Protein AF-A0A7W1CVB8-F1 (afdb_monomer_lite)

Foldseek 3Di:
DPLDDDPLLVVLVVVLVVLLVVLCPQAPDPVQLCVQQVVLVVVVVVQVVCSSPDNDDPVVSNLSSVLNSLSSLCRRLPQFGNVVQVVCCVVPVDPTRPSVVVNVVSVVVD

Secondary structure (DSSP, 8-state):
---PPPHHHHHHHHHHHHHHHHHHSS-S-HHHHHHHHHHHHHHHHHHHHHTTT-PPPHHHHHHHHHHHHHHHHHHHH-GGG-HHHHHHHHHHT-SS--HHHHHHHHHHH-

Structure (mmCIF, N/CA/C/O backbone):
data_AF-A0A7W1CVB8-F1
#
_entry.id   AF-A0A7W1CVB8-F1
#
loop_
_atom_site.group_PDB
_atom_site.id
_atom_site.type_symbol
_atom_site.label_atom_id
_atom_site.label_alt_id
_atom_site.label_comp_id
_atom_site.label_asym_id
_atom_site.label_entity_id
_atom_site.label_seq_id
_atom_site.pdbx_PDB_ins_code
_atom_site.Cartn_x
_atom_site.Cartn_y
_atom_site.Cartn_z
_atom_site.occupancy
_atom_site.B_iso_or_equiv
_atom_site.auth_seq_id
_atom_site.auth_comp_id
_atom_site.auth_asym_id
_atom_site.auth_atom_id
_atom_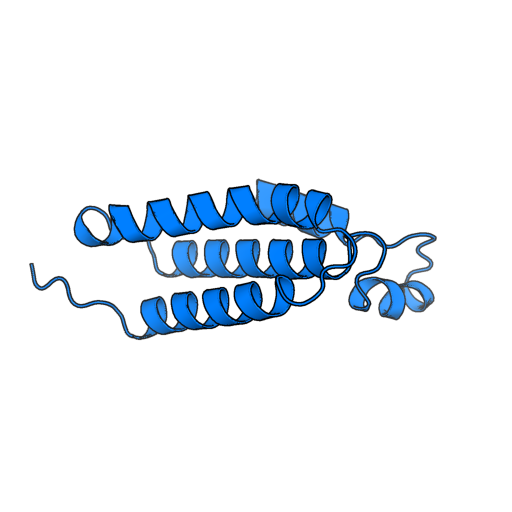site.pdbx_PDB_model_num
ATOM 1 N N . MET A 1 1 ? -16.482 -6.864 25.485 1.00 47.22 1 MET A N 1
ATOM 2 C CA . MET A 1 1 ? -15.872 -5.626 24.949 1.00 47.22 1 MET A CA 1
ATOM 3 C C . MET A 1 1 ? -16.557 -5.305 23.631 1.00 47.22 1 MET A C 1
ATOM 5 O O . MET A 1 1 ? -16.619 -6.177 22.777 1.00 47.22 1 MET A O 1
ATOM 9 N N . SER A 1 2 ? -17.177 -4.130 23.493 1.00 51.00 2 SER A N 1
ATOM 10 C CA . SER A 1 2 ? -17.902 -3.764 22.268 1.00 51.00 2 SER A CA 1
ATOM 11 C C . SER A 1 2 ? -16.896 -3.654 21.124 1.00 51.00 2 SER A C 1
ATOM 13 O O . SER A 1 2 ? -16.131 -2.694 21.061 1.00 51.00 2 SER A O 1
ATOM 15 N N . ASN A 1 3 ? -16.860 -4.662 20.250 1.00 64.25 3 ASN A N 1
ATOM 16 C CA . ASN A 1 3 ? -15.932 -4.742 19.126 1.00 64.25 3 ASN A CA 1
ATOM 17 C C . ASN A 1 3 ? -16.393 -3.792 18.001 1.00 64.25 3 ASN A C 1
ATOM 19 O O . ASN A 1 3 ? -16.542 -4.191 16.852 1.00 64.25 3 ASN A O 1
ATOM 23 N N . ARG A 1 4 ? -16.637 -2.511 18.313 1.00 78.25 4 ARG A N 1
ATOM 24 C CA . ARG A 1 4 ? -17.017 -1.528 17.293 1.00 78.25 4 ARG A CA 1
ATOM 25 C C . ARG A 1 4 ? -15.830 -1.311 16.370 1.00 78.25 4 ARG A C 1
ATOM 27 O O . ARG A 1 4 ? -14.703 -1.118 16.840 1.00 78.25 4 ARG A O 1
ATOM 34 N N . ILE A 1 5 ? -16.071 -1.421 15.072 1.00 81.94 5 ILE A N 1
ATOM 35 C CA . ILE A 1 5 ? -15.077 -1.119 14.050 1.00 81.94 5 ILE A CA 1
ATOM 36 C C . ILE A 1 5 ? -14.974 0.405 13.962 1.00 81.94 5 ILE A C 1
ATOM 38 O O . ILE A 1 5 ? -15.993 1.094 13.949 1.00 81.94 5 ILE A O 1
ATOM 42 N N . SER A 1 6 ? -13.751 0.936 13.959 1.00 88.44 6 SER A N 1
ATOM 43 C CA . SER A 1 6 ? -13.546 2.376 13.813 1.00 88.44 6 SER A CA 1
ATOM 44 C C . SER A 1 6 ? -13.904 2.796 12.380 1.00 88.44 6 SER A C 1
ATOM 46 O O . SER A 1 6 ? -13.407 2.160 11.445 1.00 88.44 6 SER A O 1
ATOM 48 N N . PRO A 1 7 ? -14.700 3.863 12.174 1.00 91.56 7 PRO A N 1
ATOM 49 C CA . PRO A 1 7 ? -14.993 4.390 10.839 1.00 91.56 7 PRO A CA 1
ATOM 50 C C . PRO A 1 7 ? -13.725 4.717 10.044 1.00 91.56 7 PRO A C 1
ATOM 52 O O . PRO A 1 7 ? -13.678 4.502 8.838 1.00 91.56 7 PRO A O 1
ATOM 55 N N . LEU A 1 8 ? -12.668 5.164 10.732 1.00 92.62 8 LEU A N 1
ATOM 56 C CA . LEU A 1 8 ? -11.373 5.444 10.119 1.00 92.62 8 LEU A CA 1
ATOM 57 C C . LEU A 1 8 ? -10.712 4.179 9.561 1.00 92.62 8 LEU A C 1
ATOM 59 O O . LEU A 1 8 ? -10.202 4.199 8.448 1.00 92.62 8 LEU A O 1
ATOM 63 N N . HIS A 1 9 ? -10.743 3.069 10.303 1.00 93.81 9 HIS A N 1
ATOM 64 C CA . HIS A 1 9 ? -10.144 1.809 9.846 1.00 93.81 9 HIS A CA 1
ATOM 65 C C . HIS A 1 9 ? -10.901 1.238 8.643 1.00 93.81 9 HIS A C 1
ATOM 67 O O . HIS A 1 9 ? -10.279 0.727 7.715 1.00 93.81 9 HIS A O 1
ATOM 73 N N . LEU A 1 10 ? -12.230 1.382 8.622 1.00 93.19 10 LEU A N 1
ATOM 74 C CA . LEU A 1 10 ? -13.035 1.054 7.443 1.00 93.19 10 LEU A CA 1
ATOM 75 C C . LEU A 1 10 ? -12.688 1.958 6.260 1.00 93.19 10 LEU A C 1
ATOM 77 O O . LEU A 1 10 ? -12.526 1.458 5.154 1.00 93.19 10 LEU A O 1
ATOM 81 N N . GLY A 1 11 ? -12.528 3.262 6.494 1.00 95.50 11 GLY A N 1
ATOM 82 C CA . GLY A 1 11 ? -12.104 4.211 5.466 1.00 95.50 11 GLY A CA 1
ATOM 83 C C . GLY A 1 11 ? -10.751 3.842 4.856 1.00 95.50 11 GLY A C 1
ATOM 84 O O . GLY A 1 11 ? -10.631 3.792 3.635 1.00 95.50 11 GLY A O 1
ATOM 85 N N . LEU A 1 12 ? -9.760 3.505 5.689 1.00 95.06 12 LEU A N 1
ATOM 86 C CA . LEU A 1 12 ? -8.444 3.040 5.236 1.00 95.06 12 LEU A CA 1
ATOM 87 C C . LEU A 1 12 ? -8.550 1.751 4.414 1.00 95.06 12 LEU A C 1
ATOM 89 O O . LEU A 1 12 ? -7.944 1.654 3.347 1.00 95.06 12 LEU A O 1
ATOM 93 N N . LEU A 1 13 ? -9.339 0.778 4.879 1.00 94.75 13 LEU A N 1
ATOM 94 C CA . LEU A 1 13 ? -9.543 -0.485 4.170 1.00 94.75 13 LEU A CA 1
ATOM 95 C C . LEU A 1 13 ? -10.210 -0.269 2.806 1.00 94.75 13 LEU A C 1
ATOM 97 O O . LEU A 1 13 ? -9.737 -0.801 1.806 1.00 94.75 13 LEU A O 1
ATOM 101 N N . LEU A 1 14 ? -11.274 0.537 2.754 1.00 96.00 14 LEU A N 1
ATOM 102 C CA . LEU A 1 14 ? -11.986 0.860 1.517 1.00 96.00 14 LEU A CA 1
ATOM 103 C C . LEU A 1 14 ? -11.087 1.604 0.532 1.00 96.00 14 LEU A C 1
ATOM 105 O O . LEU A 1 14 ? -11.037 1.240 -0.639 1.00 96.00 14 LEU A O 1
ATOM 109 N N . LEU A 1 15 ? -10.339 2.604 1.003 1.00 96.38 15 LEU A N 1
ATOM 110 C CA . LEU A 1 15 ? -9.400 3.341 0.162 1.00 96.38 15 LEU A CA 1
ATOM 111 C C . LEU A 1 15 ? -8.318 2.413 -0.400 1.00 96.38 15 LEU A C 1
ATOM 113 O O . LEU A 1 15 ? -8.037 2.449 -1.595 1.00 96.38 15 LEU A O 1
ATOM 117 N N . THR A 1 16 ? -7.759 1.538 0.439 1.00 95.38 16 THR A N 1
ATOM 118 C CA . THR A 1 16 ? -6.754 0.553 0.009 1.00 95.38 16 THR A CA 1
ATOM 119 C C . THR A 1 16 ? -7.338 -0.405 -1.030 1.00 95.38 16 THR A C 1
ATOM 121 O O . THR A 1 16 ? -6.701 -0.664 -2.047 1.00 95.38 16 THR A O 1
ATOM 124 N N . ALA A 1 17 ? -8.573 -0.878 -0.830 1.00 95.00 17 ALA A N 1
ATOM 125 C CA . ALA A 1 17 ? -9.265 -1.748 -1.779 1.00 95.00 17 ALA A CA 1
ATOM 126 C C . ALA A 1 17 ? -9.549 -1.053 -3.123 1.00 95.00 17 ALA A C 1
ATOM 128 O O . ALA A 1 17 ? -9.410 -1.680 -4.172 1.00 95.00 17 ALA A O 1
ATOM 129 N N . LEU A 1 18 ? -9.898 0.238 -3.111 1.00 96.31 18 LEU A N 1
ATOM 130 C CA . LEU A 1 18 ? -10.094 1.029 -4.331 1.00 96.31 18 LEU A CA 1
ATOM 131 C C . LEU A 1 18 ? -8.787 1.193 -5.114 1.00 96.31 18 LEU A C 1
ATOM 133 O O . LEU A 1 18 ? -8.771 0.974 -6.324 1.00 96.31 18 LEU A O 1
ATOM 137 N N . VAL A 1 19 ? -7.687 1.528 -4.431 1.00 93.94 19 VAL A N 1
ATOM 138 C CA . VAL A 1 19 ? -6.361 1.654 -5.062 1.00 93.94 19 VAL A CA 1
ATOM 139 C C . VAL A 1 19 ? -5.887 0.308 -5.611 1.00 93.94 19 VAL A C 1
ATOM 141 O O . VAL A 1 19 ? -5.343 0.256 -6.710 1.00 93.94 19 VAL A O 1
ATOM 144 N N . PHE A 1 20 ? -6.142 -0.784 -4.890 1.00 94.81 20 PHE A N 1
ATOM 145 C CA . PHE A 1 20 ? -5.867 -2.138 -5.363 1.00 94.81 20 PHE A CA 1
ATOM 146 C C . PHE A 1 20 ? -6.679 -2.495 -6.616 1.00 94.81 20 PHE A C 1
ATOM 148 O O . PHE A 1 20 ? -6.127 -2.993 -7.594 1.00 94.81 20 PHE A O 1
ATOM 155 N N . ALA A 1 21 ? -7.984 -2.214 -6.622 1.00 94.19 21 ALA A N 1
ATOM 156 C CA . ALA A 1 21 ? -8.835 -2.483 -7.779 1.00 94.19 21 ALA A CA 1
ATOM 157 C C . ALA A 1 21 ? -8.399 -1.670 -9.007 1.00 94.19 21 ALA A C 1
ATOM 159 O O . ALA A 1 21 ? -8.370 -2.196 -10.120 1.00 94.19 21 ALA A O 1
ATOM 160 N N . TRP A 1 22 ? -8.018 -0.407 -8.799 1.00 94.94 22 TRP A N 1
ATOM 161 C CA . TRP A 1 22 ? -7.439 0.431 -9.844 1.00 94.94 22 TRP A CA 1
ATOM 162 C C . TRP A 1 22 ? -6.101 -0.129 -10.347 1.00 94.94 22 TRP A C 1
ATOM 164 O O . TRP A 1 22 ? -5.918 -0.250 -11.555 1.00 94.94 22 TRP A O 1
ATOM 174 N N . SER A 1 23 ? -5.190 -0.536 -9.456 1.00 91.50 23 SER A N 1
ATOM 175 C CA . SER A 1 23 ? -3.874 -1.040 -9.869 1.00 91.50 23 SER A CA 1
ATOM 176 C C . SER A 1 23 ? -3.963 -2.356 -10.643 1.00 91.50 23 SER A C 1
ATOM 178 O O . SER A 1 23 ? -3.185 -2.574 -11.574 1.00 91.50 23 SER A O 1
ATOM 180 N N . ALA A 1 24 ? -4.943 -3.198 -10.305 1.00 90.12 24 ALA A N 1
ATOM 181 C CA . ALA A 1 24 ? -5.244 -4.451 -10.993 1.00 90.12 24 ALA A CA 1
ATOM 182 C C . ALA A 1 24 ? -5.828 -4.249 -12.404 1.00 90.12 24 ALA A C 1
ATOM 184 O O . ALA A 1 24 ? -5.824 -5.177 -13.222 1.00 90.12 24 ALA A O 1
ATOM 185 N N . TRP A 1 25 ? -6.341 -3.056 -12.716 1.00 90.81 25 TRP A N 1
ATOM 186 C CA . TRP A 1 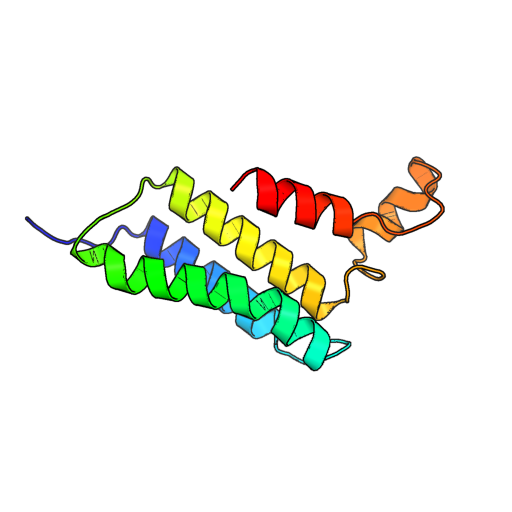25 ? -6.873 -2.751 -14.036 1.00 90.81 25 TRP A CA 1
ATOM 187 C C . TRP A 1 25 ? -5.731 -2.493 -15.023 1.00 90.81 25 TRP A C 1
ATOM 189 O O . TRP A 1 25 ? -5.130 -1.429 -15.022 1.00 90.81 25 TRP A O 1
ATOM 199 N N . GLN A 1 26 ? -5.454 -3.461 -15.901 1.00 86.94 26 GLN A N 1
ATOM 200 C CA . GLN A 1 26 ? -4.422 -3.364 -16.949 1.00 86.94 26 GLN A CA 1
ATOM 201 C C . GLN A 1 26 ? -3.026 -2.930 -16.438 1.00 86.94 26 GLN A C 1
ATOM 203 O O . GLN A 1 26 ? -2.471 -1.957 -16.949 1.00 86.94 26 GLN A O 1
ATOM 208 N N . PRO A 1 27 ? -2.422 -3.644 -15.466 1.00 86.81 27 PRO A N 1
ATOM 209 C CA . PRO A 1 27 ? -1.038 -3.378 -15.092 1.00 86.81 27 PRO A CA 1
ATOM 210 C C . PRO A 1 27 ? -0.109 -3.659 -16.277 1.00 86.81 27 PRO A C 1
ATOM 212 O O . PRO A 1 27 ? -0.384 -4.541 -17.100 1.00 86.81 27 PRO A O 1
ATOM 215 N N . TYR A 1 28 ? 1.002 -2.927 -16.334 1.00 83.19 28 TYR A N 1
ATOM 216 C CA . TYR A 1 28 ? 1.986 -3.045 -17.410 1.00 83.19 28 TYR A CA 1
ATOM 217 C C . TYR A 1 28 ? 2.533 -4.476 -17.555 1.00 83.19 28 TYR A C 1
ATOM 219 O O . TYR A 1 28 ? 2.605 -5.006 -18.663 1.00 83.19 28 TYR A O 1
ATOM 227 N N . ASP A 1 29 ? 2.849 -5.124 -16.429 1.00 87.56 29 ASP A N 1
ATOM 228 C CA . ASP A 1 29 ? 3.230 -6.534 -16.356 1.00 87.56 29 ASP A CA 1
ATOM 229 C C . ASP A 1 29 ? 2.466 -7.210 -15.211 1.00 87.56 29 ASP A C 1
ATOM 231 O O . ASP A 1 29 ? 2.636 -6.878 -14.037 1.00 87.56 29 ASP A O 1
ATOM 235 N N . ARG A 1 30 ? 1.603 -8.174 -15.550 1.00 87.81 30 ARG A N 1
ATOM 236 C CA . ARG A 1 30 ? 0.765 -8.876 -14.565 1.00 87.81 30 ARG A CA 1
ATOM 237 C C . ARG A 1 30 ? 1.560 -9.756 -13.604 1.00 87.81 30 ARG A C 1
ATOM 239 O O . ARG A 1 30 ? 1.123 -9.924 -12.469 1.00 87.81 30 ARG A O 1
ATOM 246 N N . ILE A 1 31 ? 2.661 -10.357 -14.050 1.00 90.19 31 ILE A N 1
ATOM 247 C CA . ILE A 1 31 ? 3.472 -11.245 -13.208 1.00 90.19 31 ILE A CA 1
ATOM 248 C C . ILE A 1 31 ? 4.205 -10.397 -12.173 1.00 90.19 31 ILE A C 1
ATOM 250 O O . ILE A 1 31 ? 4.120 -10.678 -10.980 1.00 90.19 31 ILE A O 1
ATOM 254 N N . THR A 1 32 ? 4.851 -9.324 -12.628 1.00 87.06 32 THR A N 1
ATOM 255 C CA . THR A 1 32 ? 5.544 -8.371 -11.754 1.00 87.06 32 THR A CA 1
ATOM 256 C C . THR A 1 32 ? 4.565 -7.727 -10.771 1.00 87.06 32 THR A C 1
ATOM 258 O O . THR A 1 32 ? 4.820 -7.728 -9.570 1.00 87.06 32 THR A O 1
ATOM 261 N N . TRP A 1 33 ? 3.383 -7.308 -11.242 1.00 91.44 33 TRP A N 1
ATOM 262 C CA . TRP A 1 33 ? 2.324 -6.779 -10.376 1.00 91.44 33 TRP A CA 1
ATOM 263 C C . TRP A 1 33 ? 1.933 -7.758 -9.262 1.00 91.44 33 TRP A C 1
ATOM 265 O O . TRP A 1 33 ? 1.838 -7.363 -8.101 1.00 91.44 33 TRP A O 1
ATOM 275 N N . TRP A 1 34 ? 1.749 -9.045 -9.582 1.00 91.31 34 TRP A N 1
ATOM 276 C CA . TRP A 1 34 ? 1.423 -10.051 -8.569 1.00 91.31 34 TRP A CA 1
ATOM 277 C C . TRP A 1 34 ? 2.544 -10.234 -7.548 1.00 91.31 34 TRP A C 1
ATOM 279 O O . TRP A 1 34 ? 2.254 -10.325 -6.356 1.00 91.31 34 TRP A O 1
ATOM 289 N N . LEU A 1 35 ? 3.803 -10.274 -7.992 1.00 90.44 35 LEU A N 1
ATOM 290 C CA . LEU A 1 35 ? 4.957 -10.430 -7.102 1.00 90.44 35 LEU A CA 1
ATOM 291 C C . LEU A 1 35 ? 5.094 -9.261 -6.121 1.00 90.44 35 LEU A C 1
ATOM 293 O O . LEU A 1 35 ? 5.449 -9.473 -4.963 1.00 90.44 35 LEU A O 1
ATOM 297 N N . GLU A 1 36 ? 4.769 -8.050 -6.563 1.00 87.94 36 GLU A N 1
ATOM 298 C CA . GLU A 1 36 ? 4.870 -6.841 -5.745 1.00 87.94 36 GLU A CA 1
ATOM 299 C C . GLU A 1 36 ? 3.665 -6.658 -4.813 1.00 87.94 36 GLU A C 1
ATOM 301 O O . GLU A 1 36 ? 3.826 -6.293 -3.649 1.00 87.94 36 GLU A O 1
ATOM 306 N N . VAL A 1 37 ? 2.447 -6.937 -5.286 1.00 92.44 37 VAL A N 1
ATOM 307 C CA . VAL A 1 37 ? 1.212 -6.654 -4.534 1.00 92.44 37 VAL A CA 1
ATOM 308 C C . VAL A 1 37 ? 0.818 -7.799 -3.590 1.00 92.44 37 VAL A C 1
ATOM 310 O O . VAL A 1 37 ? 0.223 -7.545 -2.538 1.00 92.44 37 VAL A O 1
ATOM 313 N N . ALA A 1 38 ? 1.170 -9.055 -3.899 1.00 93.50 38 ALA A N 1
ATOM 314 C CA . ALA A 1 38 ? 0.788 -10.212 -3.081 1.00 93.50 38 ALA A CA 1
ATOM 315 C C . ALA A 1 38 ? 1.250 -10.135 -1.609 1.00 93.50 38 ALA A C 1
ATOM 317 O O . ALA A 1 38 ? 0.423 -10.413 -0.734 1.00 93.50 38 ALA A O 1
ATOM 318 N N . PRO A 1 39 ? 2.492 -9.719 -1.279 1.00 91.56 39 PRO A N 1
ATOM 319 C CA . PRO A 1 39 ? 2.907 -9.540 0.115 1.00 91.56 39 PRO A CA 1
ATOM 320 C C . PRO A 1 39 ? 2.026 -8.534 0.869 1.00 91.56 39 PRO A C 1
ATOM 322 O O . PRO A 1 39 ? 1.630 -8.783 2.010 1.00 91.56 39 PRO A O 1
ATOM 325 N N . GLY A 1 40 ? 1.644 -7.434 0.211 1.00 92.88 40 GLY A N 1
ATOM 326 C CA . GLY A 1 40 ? 0.740 -6.431 0.773 1.00 92.88 40 GLY A CA 1
ATOM 327 C C . GLY A 1 40 ? -0.662 -6.980 1.056 1.00 92.88 40 GLY A C 1
ATOM 328 O O . GLY A 1 40 ? -1.229 -6.719 2.119 1.00 92.88 40 GLY A O 1
ATOM 329 N N . LEU A 1 41 ? -1.204 -7.802 0.150 1.00 93.44 41 LEU A N 1
ATOM 330 C CA . LEU A 1 41 ? -2.498 -8.469 0.347 1.00 93.44 41 LEU A CA 1
ATOM 331 C C . LEU A 1 41 ? -2.475 -9.460 1.512 1.00 93.44 41 LEU A C 1
ATOM 333 O O . LEU A 1 41 ? -3.435 -9.518 2.282 1.00 93.44 41 LEU A O 1
ATOM 337 N N . LEU A 1 42 ? -1.382 -10.213 1.668 1.00 95.00 42 LEU A N 1
ATOM 338 C CA . LEU A 1 42 ? -1.198 -11.110 2.810 1.00 95.00 42 LEU A CA 1
ATOM 339 C C . LEU A 1 42 ? -1.174 -10.325 4.128 1.00 95.00 42 LEU A C 1
ATOM 341 O O . LEU A 1 42 ? -1.844 -10.719 5.084 1.00 95.00 42 LEU A O 1
ATOM 345 N N . GLY A 1 43 ? -0.480 -9.183 4.159 1.00 92.25 43 GLY A N 1
ATOM 346 C CA . GLY A 1 43 ? -0.488 -8.271 5.305 1.00 92.25 43 GLY A CA 1
ATOM 347 C C . GLY A 1 43 ? -1.893 -7.758 5.641 1.00 92.25 43 GLY A C 1
ATOM 348 O O . GLY A 1 43 ? -2.319 -7.827 6.795 1.00 92.25 43 GLY A O 1
ATOM 349 N N . ALA A 1 44 ? -2.656 -7.313 4.638 1.00 93.06 44 ALA A N 1
ATOM 350 C CA . ALA A 1 44 ? -4.038 -6.867 4.831 1.00 93.06 44 ALA A CA 1
ATOM 351 C C . ALA A 1 44 ? -4.951 -7.989 5.353 1.00 93.06 44 ALA A C 1
ATOM 353 O O . ALA A 1 44 ? -5.717 -7.771 6.294 1.00 93.06 44 ALA A O 1
ATOM 354 N N . ALA A 1 45 ? -4.855 -9.193 4.782 1.00 94.06 45 ALA A N 1
ATOM 355 C CA . ALA A 1 45 ? -5.634 -10.349 5.220 1.00 94.06 45 ALA A CA 1
ATOM 356 C C . ALA A 1 45 ? -5.336 -10.707 6.683 1.00 94.06 45 ALA A C 1
ATOM 358 O O . ALA A 1 45 ? -6.266 -10.913 7.466 1.00 94.06 45 ALA A O 1
ATOM 359 N N . LEU A 1 46 ? -4.055 -10.707 7.072 1.00 93.19 46 LEU A N 1
ATOM 360 C CA . LEU A 1 46 ? -3.644 -10.949 8.452 1.00 93.19 46 LEU A CA 1
ATOM 361 C C . LEU A 1 46 ? -4.263 -9.916 9.399 1.00 93.19 46 LEU A C 1
ATOM 363 O O . LEU A 1 46 ? -4.875 -10.300 10.392 1.00 93.19 46 LEU A O 1
ATOM 367 N N . LEU A 1 47 ? -4.182 -8.625 9.060 1.00 91.69 47 LEU A N 1
ATOM 368 C CA . LEU A 1 47 ? -4.762 -7.554 9.870 1.00 91.69 47 LEU A CA 1
ATOM 369 C C . LEU A 1 47 ? -6.277 -7.684 10.043 1.00 91.69 47 LEU A C 1
ATOM 371 O O . LEU A 1 47 ? -6.778 -7.414 11.135 1.00 91.69 47 LEU A O 1
ATOM 375 N N . ILE A 1 48 ? -6.997 -8.086 8.990 1.00 91.69 48 ILE A N 1
ATOM 376 C CA . ILE A 1 48 ? -8.449 -8.313 9.032 1.00 91.69 48 ILE A CA 1
ATOM 377 C C . ILE A 1 48 ? -8.773 -9.473 9.978 1.00 91.69 48 ILE A C 1
ATOM 379 O O . ILE A 1 48 ? -9.639 -9.328 10.842 1.00 91.69 48 ILE A O 1
ATOM 383 N N . VAL A 1 49 ? -8.054 -10.594 9.857 1.00 93.00 49 VAL A N 1
ATOM 384 C CA . VAL A 1 49 ? -8.252 -11.784 10.702 1.00 93.00 49 VAL A CA 1
ATOM 385 C C . VAL A 1 49 ? -7.914 -11.486 12.162 1.00 93.00 49 VAL A C 1
ATOM 387 O O . VAL A 1 49 ? -8.649 -11.892 13.063 1.00 93.00 49 VAL A O 1
ATOM 390 N N . THR A 1 50 ? -6.836 -10.745 12.424 1.00 92.12 50 THR A N 1
ATOM 391 C CA . THR A 1 50 ? -6.441 -10.415 13.796 1.00 92.12 50 THR A CA 1
ATOM 392 C C . THR A 1 50 ? -7.297 -9.311 14.407 1.00 92.12 50 THR A C 1
ATOM 394 O O . THR A 1 50 ? -7.347 -9.228 15.627 1.00 92.12 50 THR A O 1
ATOM 397 N N . TYR A 1 51 ? -8.018 -8.501 13.619 1.00 90.25 51 TYR A N 1
ATOM 398 C CA . TYR A 1 51 ? -8.727 -7.300 14.090 1.00 90.25 51 TYR A CA 1
ATOM 399 C C . TYR A 1 51 ? -9.687 -7.546 15.267 1.00 90.25 51 TYR A C 1
ATOM 401 O O . TYR A 1 51 ? -9.860 -6.684 16.135 1.00 90.25 51 TYR A O 1
ATOM 409 N N . SER A 1 52 ? -10.344 -8.710 15.308 1.00 85.88 52 SER A N 1
ATOM 410 C CA . SER A 1 52 ? -11.283 -9.054 16.381 1.00 85.88 52 SER A CA 1
ATOM 411 C C . SER A 1 52 ? -10.601 -9.465 17.684 1.00 85.88 5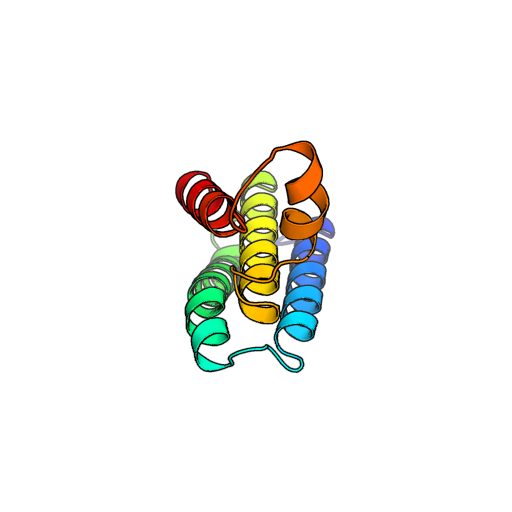2 SER A C 1
ATOM 413 O O . SER A 1 52 ? -11.204 -9.288 18.743 1.00 85.88 52 SER A O 1
ATOM 415 N N . SER A 1 53 ? -9.385 -10.009 17.594 1.00 87.31 53 SER A N 1
ATOM 416 C CA . SER A 1 53 ? -8.633 -10.607 18.705 1.00 87.31 53 SER A CA 1
ATOM 417 C C . SER A 1 53 ? -7.540 -9.675 19.230 1.00 87.31 53 SER A C 1
ATOM 419 O O . SER A 1 53 ? -7.333 -9.575 20.435 1.00 87.31 53 SER A O 1
ATOM 421 N N . PHE A 1 54 ? -6.865 -8.964 18.327 1.00 86.50 54 PHE A N 1
ATOM 422 C CA . PHE A 1 54 ? -5.786 -8.026 18.599 1.00 86.50 54 PHE A CA 1
ATOM 423 C C . PHE A 1 54 ? -5.875 -6.829 17.644 1.00 86.50 54 PHE A C 1
ATOM 425 O O . PHE A 1 54 ? -5.732 -6.955 16.426 1.00 86.50 54 PHE A O 1
ATOM 432 N N . ARG A 1 55 ? -6.121 -5.644 18.208 1.00 89.00 55 ARG A N 1
ATOM 433 C CA . ARG A 1 55 ? -6.212 -4.394 17.449 1.00 89.00 55 ARG A CA 1
ATOM 434 C C . ARG A 1 55 ? -4.888 -3.657 17.522 1.00 89.00 55 ARG A C 1
ATOM 436 O O . ARG A 1 55 ? -4.472 -3.251 18.605 1.00 89.00 55 ARG A O 1
ATOM 443 N N . PHE A 1 56 ? -4.271 -3.447 16.367 1.00 90.81 56 PHE A N 1
ATOM 444 C CA . PHE A 1 56 ? -3.102 -2.584 16.257 1.00 90.81 56 PHE A CA 1
ATOM 445 C C . PHE A 1 56 ? -3.488 -1.110 16.460 1.00 90.81 56 PHE A C 1
ATOM 447 O O . PHE A 1 56 ? -4.666 -0.743 16.505 1.00 90.81 56 PHE A O 1
ATOM 454 N N . THR A 1 57 ? -2.487 -0.246 16.607 1.00 92.81 57 THR A N 1
ATOM 455 C CA . THR A 1 57 ? -2.723 1.198 16.678 1.00 92.81 57 THR A CA 1
ATOM 456 C C . THR A 1 57 ? -3.172 1.732 15.318 1.00 92.81 57 THR A C 1
ATOM 458 O O . THR A 1 57 ? -2.813 1.194 14.269 1.00 92.81 57 THR A O 1
ATOM 461 N N . THR A 1 58 ? -3.919 2.838 15.318 1.00 92.88 58 THR A N 1
ATOM 462 C CA . THR A 1 58 ? -4.301 3.545 14.085 1.00 92.88 58 THR A CA 1
ATOM 463 C C . THR A 1 58 ? -3.086 3.885 13.221 1.00 92.88 58 THR A C 1
ATOM 465 O O . THR A 1 58 ? -3.170 3.817 12.001 1.00 92.88 58 THR A O 1
ATOM 468 N N . LEU A 1 59 ? -1.945 4.210 13.844 1.00 93.06 59 LEU A N 1
ATOM 469 C CA . LEU A 1 59 ? -0.696 4.490 13.137 1.00 93.06 59 LEU A CA 1
ATOM 470 C C . LEU A 1 59 ? -0.249 3.293 12.289 1.00 93.06 59 LEU A C 1
ATOM 472 O O . LEU A 1 59 ? 0.030 3.467 11.109 1.00 93.06 59 LEU A O 1
ATOM 476 N N . VAL A 1 60 ? -0.245 2.086 12.861 1.00 93.06 60 VAL A N 1
ATOM 477 C CA . VAL A 1 60 ? 0.146 0.860 12.148 1.00 93.06 60 VAL A CA 1
ATOM 478 C C . VAL A 1 60 ? -0.801 0.578 10.981 1.00 93.06 60 VAL A C 1
ATOM 480 O O . VAL A 1 60 ? -0.339 0.322 9.872 1.00 93.06 60 VAL A O 1
ATOM 483 N N . TYR A 1 61 ? -2.119 0.698 11.186 1.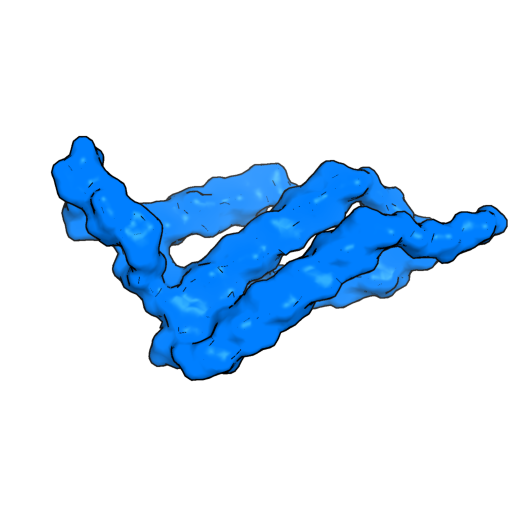00 93.75 61 TYR A N 1
ATOM 484 C CA . TYR A 1 61 ? -3.090 0.535 10.096 1.00 93.75 61 TYR A CA 1
ATOM 485 C C . TYR A 1 61 ? -2.861 1.538 8.959 1.00 93.75 61 TYR A C 1
ATOM 487 O O . TYR A 1 61 ? -2.922 1.159 7.791 1.00 93.75 61 TYR A O 1
ATOM 495 N N . THR A 1 62 ? -2.571 2.799 9.287 1.00 94.19 62 THR A N 1
ATOM 496 C CA . THR A 1 62 ? -2.272 3.836 8.292 1.00 94.19 62 THR A CA 1
ATOM 497 C C . THR A 1 62 ? -0.981 3.537 7.535 1.00 94.19 62 THR A C 1
ATOM 499 O O . THR A 1 62 ? -0.973 3.614 6.310 1.00 94.19 62 THR A O 1
ATOM 502 N N . LEU A 1 63 ? 0.099 3.169 8.231 1.00 94.56 63 LEU A N 1
ATOM 503 C CA . LEU A 1 63 ? 1.390 2.864 7.605 1.00 94.56 63 LEU A CA 1
ATOM 504 C C . LEU A 1 63 ? 1.296 1.667 6.656 1.00 94.56 63 LEU A C 1
ATOM 506 O O . LEU A 1 63 ? 1.778 1.743 5.527 1.00 94.56 63 LEU A O 1
ATOM 510 N N . ILE A 1 64 ? 0.605 0.604 7.071 1.00 93.88 64 ILE A N 1
ATOM 511 C CA . ILE A 1 64 ? 0.397 -0.579 6.231 1.00 93.88 64 ILE A CA 1
ATOM 512 C C . ILE A 1 64 ? -0.482 -0.240 5.022 1.00 93.88 64 ILE A C 1
ATOM 514 O O . ILE A 1 64 ? -0.154 -0.634 3.906 1.00 93.88 64 ILE A O 1
ATOM 518 N N . ALA A 1 65 ? -1.554 0.539 5.203 1.00 94.31 65 ALA A N 1
ATOM 519 C CA . ALA A 1 65 ? -2.383 1.000 4.089 1.00 94.31 65 ALA A CA 1
ATOM 520 C C . ALA A 1 65 ? -1.563 1.810 3.068 1.00 94.31 65 ALA A C 1
ATOM 522 O O . ALA A 1 65 ? -1.628 1.533 1.871 1.00 94.31 65 ALA A O 1
ATOM 523 N N . LEU A 1 66 ? -0.739 2.756 3.533 1.00 94.12 66 LEU A N 1
ATOM 524 C CA . LEU A 1 66 ? 0.156 3.539 2.673 1.00 94.12 66 LEU A CA 1
ATOM 525 C C . LEU A 1 66 ? 1.177 2.654 1.947 1.00 94.12 66 LEU A C 1
ATOM 527 O O . LEU A 1 66 ? 1.405 2.846 0.753 1.00 94.12 66 LEU A O 1
ATOM 531 N N . HIS A 1 67 ? 1.760 1.671 2.636 1.00 93.69 67 HIS A N 1
ATOM 532 C CA . HIS A 1 67 ? 2.701 0.730 2.032 1.00 93.69 67 HIS A CA 1
ATOM 533 C C . HIS A 1 67 ? 2.045 -0.098 0.918 1.00 93.69 67 HIS A C 1
ATOM 535 O O . HIS A 1 67 ? 2.583 -0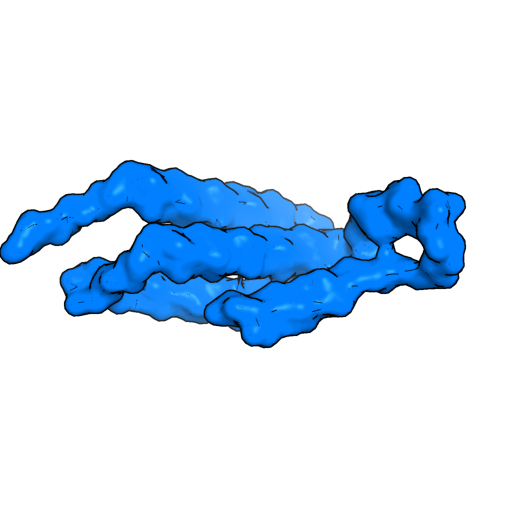.181 -0.183 1.00 93.69 67 HIS A O 1
ATOM 541 N N . ILE A 1 68 ? 0.842 -0.634 1.153 1.00 93.69 68 ILE A N 1
ATOM 542 C CA . ILE A 1 68 ? 0.094 -1.399 0.142 1.00 93.69 68 ILE A CA 1
ATOM 543 C C . ILE A 1 68 ? -0.267 -0.522 -1.061 1.00 93.69 68 ILE A C 1
ATOM 545 O O . ILE A 1 68 ? -0.136 -0.963 -2.203 1.00 93.69 68 ILE A O 1
ATOM 549 N N . MET A 1 69 ? -0.697 0.723 -0.834 1.00 93.31 69 MET A N 1
ATOM 550 C CA . MET A 1 69 ? -0.976 1.665 -1.923 1.00 93.31 69 MET A CA 1
ATOM 551 C C . MET A 1 69 ? 0.280 1.945 -2.751 1.00 93.31 69 MET A C 1
ATOM 553 O O . MET A 1 69 ? 0.201 2.000 -3.977 1.00 93.31 69 MET A O 1
ATOM 557 N N . LEU A 1 70 ? 1.439 2.071 -2.103 1.00 90.25 70 LEU A N 1
ATOM 558 C CA . LEU A 1 70 ? 2.709 2.278 -2.789 1.00 90.25 70 LEU A CA 1
ATOM 559 C C . LEU A 1 70 ? 3.102 1.070 -3.654 1.00 90.25 70 LEU A C 1
ATOM 561 O O . LEU A 1 70 ? 3.470 1.265 -4.812 1.00 90.25 70 LEU A O 1
ATOM 565 N N . LEU A 1 71 ? 2.935 -0.156 -3.143 1.00 90.38 71 LEU A N 1
ATOM 566 C CA . LEU A 1 71 ? 3.119 -1.392 -3.919 1.00 90.38 71 LEU A CA 1
ATOM 567 C C . LEU A 1 71 ? 2.154 -1.462 -5.112 1.00 90.38 71 LEU A C 1
ATOM 569 O O . LEU A 1 71 ? 2.551 -1.822 -6.214 1.00 90.38 71 LEU A O 1
ATOM 573 N N . CYS A 1 72 ? 0.894 -1.056 -4.926 1.00 90.69 72 CYS A N 1
ATOM 574 C CA . CYS A 1 72 ? -0.099 -1.006 -6.002 1.00 90.69 72 CYS A CA 1
ATOM 575 C C . CYS A 1 72 ? 0.301 -0.027 -7.116 1.00 90.69 72 CYS A C 1
ATOM 577 O O . CYS A 1 72 ? 0.164 -0.348 -8.295 1.00 90.69 72 CYS A O 1
ATOM 579 N N . VAL A 1 73 ? 0.804 1.156 -6.758 1.00 86.94 73 VAL A N 1
ATOM 580 C CA . VAL A 1 73 ? 1.298 2.142 -7.733 1.00 86.94 73 VAL A CA 1
ATOM 581 C C . VAL A 1 73 ? 2.542 1.619 -8.457 1.00 86.94 73 VAL A C 1
ATOM 583 O O . VAL A 1 73 ? 2.614 1.734 -9.682 1.00 86.94 73 VAL A O 1
ATOM 586 N N . GLY A 1 74 ? 3.478 1.014 -7.717 1.00 84.94 74 GLY A N 1
ATOM 587 C CA . GLY A 1 74 ? 4.677 0.374 -8.267 1.00 84.94 74 GLY A CA 1
ATOM 588 C C . GLY A 1 74 ? 4.340 -0.716 -9.278 1.00 84.94 74 GLY A C 1
ATOM 589 O O . GLY A 1 74 ? 4.788 -0.637 -10.420 1.00 84.94 74 GLY A O 1
ATOM 590 N N . GLY A 1 75 ? 3.449 -1.638 -8.913 1.00 85.25 75 GLY A N 1
ATOM 591 C CA . GLY A 1 75 ? 3.059 -2.752 -9.775 1.00 85.25 75 GLY A CA 1
ATOM 592 C C . GLY A 1 75 ? 2.251 -2.332 -10.995 1.00 85.25 75 GLY A C 1
ATOM 593 O O . GLY A 1 75 ? 2.401 -2.922 -12.063 1.00 85.25 75 GLY A O 1
ATOM 594 N N . HIS A 1 76 ? 1.387 -1.318 -10.874 1.00 85.75 76 HIS A N 1
ATOM 595 C CA . HIS A 1 76 ? 0.556 -0.869 -11.996 1.00 85.75 76 HIS A CA 1
ATOM 596 C C . HIS A 1 76 ? 1.406 -0.286 -13.131 1.00 85.75 76 HIS A C 1
ATOM 598 O O . HIS A 1 76 ? 1.268 -0.690 -14.288 1.00 85.75 76 HIS A O 1
ATOM 604 N N . TYR A 1 77 ? 2.317 0.632 -12.794 1.00 75.44 77 TYR A N 1
ATOM 605 C CA . TYR A 1 77 ? 3.181 1.286 -13.778 1.00 75.44 77 TYR A CA 1
ATOM 606 C C . TYR A 1 77 ? 4.463 0.503 -14.080 1.00 75.44 77 TYR A C 1
ATOM 608 O O . TYR A 1 77 ? 5.078 0.752 -15.114 1.00 75.44 77 TYR A O 1
ATOM 616 N N . THR A 1 78 ? 4.849 -0.449 -13.224 1.00 67.88 78 THR A N 1
ATOM 617 C CA . THR A 1 78 ? 6.231 -0.923 -13.050 1.00 67.88 78 THR A CA 1
ATOM 618 C C . THR A 1 78 ? 7.122 0.176 -12.464 1.00 67.88 78 THR A C 1
ATOM 620 O O . THR A 1 78 ? 7.112 1.323 -12.915 1.00 67.88 78 THR A O 1
ATOM 623 N N . TYR A 1 79 ? 7.943 -0.183 -11.477 1.00 61.69 79 TYR A N 1
ATOM 624 C CA . TYR A 1 79 ? 8.836 0.716 -10.733 1.00 61.69 79 TYR A CA 1
ATOM 625 C C . TYR A 1 79 ? 9.688 1.651 -11.611 1.00 61.69 79 TYR A C 1
ATOM 627 O O . TYR A 1 79 ? 9.960 2.790 -11.240 1.00 61.69 79 TYR A O 1
ATOM 635 N N . ALA A 1 80 ? 10.051 1.210 -12.816 1.00 60.69 80 ALA A N 1
ATOM 636 C CA . ALA A 1 80 ? 10.818 2.003 -13.772 1.00 60.69 80 ALA A CA 1
ATOM 637 C C . ALA A 1 80 ? 10.031 3.154 -14.438 1.00 60.69 80 ALA A C 1
ATOM 639 O O . ALA A 1 80 ? 10.645 4.044 -15.022 1.00 60.69 80 ALA A O 1
ATOM 640 N N . ARG A 1 81 ? 8.692 3.151 -14.395 1.00 60.81 81 ARG A N 1
ATOM 641 C CA . ARG A 1 81 ? 7.838 4.068 -15.176 1.00 60.81 81 ARG A CA 1
ATOM 642 C C . ARG A 1 81 ? 6.868 4.894 -14.338 1.00 60.81 81 ARG A C 1
ATOM 644 O O . ARG A 1 81 ? 5.987 5.537 -14.902 1.00 60.81 81 ARG A O 1
ATOM 651 N N . VAL A 1 82 ? 7.005 4.903 -13.010 1.00 62.84 82 VAL A N 1
ATOM 652 C CA . VAL A 1 82 ? 6.116 5.706 -12.161 1.00 62.84 82 VAL A CA 1
ATOM 653 C C . VAL A 1 82 ? 6.284 7.199 -12.499 1.00 62.84 82 VAL A C 1
ATOM 655 O O . VAL A 1 82 ? 7.378 7.738 -12.292 1.00 62.84 82 VAL A O 1
ATOM 658 N N . PRO A 1 83 ? 5.221 7.885 -12.973 1.00 61.34 83 PRO A N 1
ATOM 659 C CA . PRO A 1 83 ? 5.325 9.205 -13.597 1.00 61.34 83 PRO A CA 1
ATOM 660 C C . PRO A 1 83 ? 5.816 10.311 -12.650 1.00 61.34 83 PRO A C 1
ATOM 662 O O . PRO A 1 83 ? 6.375 11.313 -13.094 1.00 61.34 83 PRO A O 1
ATOM 665 N N . PHE A 1 84 ? 5.650 10.119 -11.338 1.00 62.34 84 PHE A N 1
ATOM 666 C CA . PHE A 1 84 ? 6.106 11.063 -10.318 1.00 62.34 84 PHE A CA 1
ATOM 667 C C . PHE A 1 84 ? 7.627 11.274 -10.352 1.00 62.34 84 PHE A C 1
ATOM 669 O O . PHE A 1 84 ? 8.093 12.410 -10.335 1.00 62.34 84 PHE A O 1
ATOM 676 N N . PHE A 1 85 ? 8.403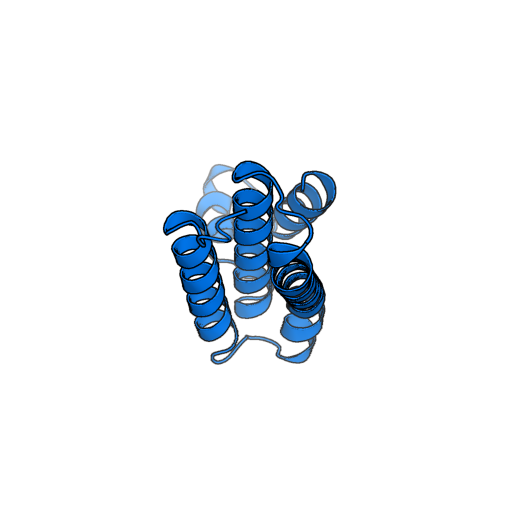 10.191 -10.457 1.00 59.16 85 PHE A N 1
ATOM 677 C CA . PHE A 1 85 ? 9.864 10.279 -10.452 1.00 59.16 85 PHE A CA 1
ATOM 678 C C . PHE A 1 85 ? 10.430 10.772 -11.784 1.00 59.16 85 PHE A C 1
ATOM 680 O O . PHE A 1 85 ? 11.433 11.473 -11.771 1.00 59.16 85 PHE A O 1
ATOM 687 N N . THR A 1 86 ? 9.752 10.508 -12.905 1.00 59.91 86 THR A N 1
ATOM 688 C CA . THR A 1 86 ? 10.103 11.096 -14.210 1.00 59.91 86 THR A CA 1
ATOM 689 C C . THR A 1 86 ? 9.822 12.601 -14.279 1.00 59.91 86 THR A C 1
ATOM 691 O O . THR A 1 86 ? 10.462 13.313 -15.041 1.00 59.91 86 THR A O 1
ATOM 694 N N . TRP A 1 87 ? 8.881 13.123 -13.480 1.00 58.62 87 TRP A N 1
ATOM 695 C CA . TRP A 1 87 ? 8.571 14.561 -13.448 1.00 58.62 87 TRP A CA 1
ATOM 696 C C . TRP A 1 87 ? 9.584 15.378 -12.636 1.00 58.62 87 TRP A C 1
ATOM 698 O O . TRP A 1 87 ? 9.832 16.539 -12.949 1.00 58.62 87 TRP A O 1
ATOM 708 N N . ILE A 1 88 ? 10.181 14.777 -11.601 1.00 62.12 88 ILE A N 1
ATOM 709 C CA . ILE A 1 88 ? 11.219 15.417 -10.773 1.00 62.12 88 ILE A CA 1
ATOM 710 C C . ILE A 1 88 ? 12.637 15.201 -11.322 1.00 62.12 88 ILE A C 1
ATOM 712 O O . ILE A 1 88 ? 13.549 15.944 -10.965 1.00 62.12 88 ILE A O 1
ATOM 716 N N . GLU A 1 89 ? 12.813 14.218 -12.207 1.00 61.06 89 GLU A N 1
ATOM 717 C CA . GLU A 1 89 ? 14.069 13.873 -12.884 1.00 61.06 89 GLU A CA 1
ATOM 718 C C . GLU A 1 89 ? 14.815 15.095 -13.463 1.00 61.06 89 GLU A C 1
ATOM 720 O O . GLU A 1 89 ? 16.002 15.246 -13.159 1.00 61.06 89 GLU A O 1
ATOM 725 N N . PRO A 1 90 ? 14.156 16.047 -14.166 1.00 62.22 90 PRO A N 1
ATOM 726 C CA . PRO A 1 90 ? 14.831 17.212 -14.745 1.00 62.22 90 PRO A CA 1
ATOM 727 C C . PRO A 1 90 ? 15.356 18.204 -13.701 1.00 62.22 90 PRO A C 1
ATOM 729 O O . PRO A 1 90 ? 16.287 18.954 -13.979 1.00 62.22 90 PRO A O 1
ATOM 732 N N . TYR A 1 91 ? 14.759 18.229 -12.505 1.00 65.44 91 TYR A N 1
ATOM 733 C CA . TYR A 1 91 ? 15.116 19.172 -11.441 1.00 65.44 91 TYR A CA 1
ATOM 734 C C . TYR A 1 91 ? 16.262 18.662 -10.563 1.00 65.44 91 TYR A C 1
ATOM 736 O O . TYR A 1 91 ? 16.963 19.461 -9.946 1.00 65.44 91 TYR A O 1
ATOM 744 N N . PHE A 1 92 ? 16.457 17.341 -10.512 1.00 65.75 92 PHE A N 1
ATOM 745 C CA . PHE A 1 92 ? 17.457 16.689 -9.661 1.00 65.75 92 PHE A CA 1
ATOM 746 C C . PHE A 1 92 ? 18.573 15.978 -10.442 1.00 65.75 92 PHE A C 1
ATOM 748 O O . PHE A 1 92 ? 19.508 15.475 -9.823 1.00 65.75 92 PHE A O 1
ATOM 755 N N . GLY A 1 93 ? 18.508 15.951 -11.779 1.00 60.25 93 GLY A N 1
ATOM 756 C CA . GLY A 1 93 ? 19.546 15.367 -12.634 1.00 60.25 93 GLY A CA 1
ATOM 757 C C . GLY A 1 93 ? 19.688 13.852 -12.477 1.00 60.25 93 GLY A C 1
ATOM 758 O O . GLY A 1 93 ? 20.781 13.316 -12.650 1.00 60.25 93 GLY A O 1
ATOM 759 N N . PHE A 1 94 ? 18.615 13.156 -12.095 1.00 62.25 94 PHE A N 1
ATOM 760 C CA . PHE A 1 94 ? 18.644 11.700 -12.003 1.00 62.25 94 PHE A CA 1
ATOM 761 C C . PHE A 1 94 ? 18.691 11.094 -13.412 1.00 62.25 94 PHE A C 1
ATOM 763 O O . PHE A 1 94 ? 17.976 11.535 -14.300 1.00 62.25 94 PHE A O 1
ATOM 770 N N . GLU A 1 95 ? 19.540 10.086 -13.626 1.00 60.06 95 GLU A N 1
ATOM 771 C CA . GLU A 1 95 ? 19.588 9.359 -14.906 1.00 60.06 95 GLU A CA 1
ATOM 772 C C . GLU A 1 95 ? 18.496 8.277 -15.017 1.00 60.06 95 GLU A C 1
ATOM 774 O O . GLU A 1 95 ? 18.356 7.649 -16.070 1.00 60.06 95 GLU A O 1
ATOM 779 N N . ARG A 1 96 ? 17.798 7.974 -13.906 1.00 63.09 96 ARG A N 1
ATOM 780 C CA . ARG A 1 96 ? 16.814 6.886 -13.787 1.00 63.09 96 ARG A CA 1
ATOM 781 C C . ARG A 1 96 ? 15.729 7.183 -12.751 1.00 63.09 96 ARG A C 1
ATOM 783 O O . ARG A 1 96 ? 15.963 7.843 -11.738 1.00 63.09 96 ARG A O 1
ATOM 790 N N . ASN A 1 97 ? 14.577 6.534 -12.924 1.00 65.25 97 ASN A N 1
ATOM 791 C CA . ASN A 1 97 ? 13.495 6.498 -11.942 1.00 65.25 97 ASN A CA 1
ATOM 792 C C . ASN A 1 97 ? 13.927 5.781 -10.641 1.00 65.25 97 ASN A C 1
ATOM 794 O O . ASN A 1 97 ? 14.316 4.614 -10.665 1.00 65.25 97 ASN A O 1
ATOM 798 N N . HIS A 1 98 ? 13.860 6.475 -9.499 1.00 71.94 98 HIS A N 1
ATOM 799 C CA . HIS A 1 98 ? 14.271 5.968 -8.179 1.00 71.94 98 HIS A CA 1
ATOM 800 C C . HIS A 1 98 ? 13.101 5.493 -7.295 1.00 71.94 98 HIS A C 1
ATOM 802 O O . HIS A 1 98 ? 13.285 5.323 -6.087 1.00 71.94 98 HIS A O 1
ATOM 808 N N . PHE A 1 99 ? 11.915 5.249 -7.863 1.00 75.69 99 PHE A N 1
ATOM 809 C CA . PHE A 1 99 ? 10.742 4.779 -7.114 1.00 75.69 99 PHE A CA 1
ATOM 810 C C . PHE A 1 99 ? 11.011 3.484 -6.318 1.00 75.69 99 PHE A C 1
ATOM 812 O O . PHE A 1 99 ? 10.469 3.294 -5.232 1.00 75.69 99 PHE A O 1
ATOM 819 N N . ASP A 1 100 ? 11.932 2.642 -6.790 1.00 73.12 100 ASP A N 1
ATOM 820 C CA . ASP A 1 100 ? 12.375 1.411 -6.115 1.00 73.12 100 ASP A CA 1
ATOM 821 C C . ASP A 1 100 ? 12.993 1.657 -4.738 1.00 73.12 100 ASP A C 1
ATOM 823 O O . ASP A 1 100 ? 12.654 0.995 -3.756 1.00 73.12 100 ASP A O 1
ATOM 827 N N . ARG A 1 101 ? 13.782 2.726 -4.607 1.00 80.62 101 ARG A N 1
ATOM 828 C CA . ARG A 1 101 ? 14.369 3.112 -3.318 1.00 80.62 101 ARG A CA 1
ATOM 829 C C . ARG A 1 101 ? 13.309 3.552 -2.318 1.00 80.62 101 ARG A C 1
ATOM 831 O O . ARG A 1 101 ? 13.457 3.294 -1.127 1.00 80.62 101 ARG A O 1
ATOM 838 N N . LEU A 1 102 ? 12.247 4.205 -2.792 1.00 80.56 102 LEU A N 1
ATOM 839 C CA . LEU A 1 102 ? 11.117 4.577 -1.944 1.00 80.56 102 LEU A CA 1
ATOM 840 C C . LEU A 1 102 ? 10.358 3.328 -1.474 1.00 80.56 102 LEU A C 1
ATOM 842 O O . LEU A 1 102 ? 10.011 3.239 -0.298 1.00 80.56 102 LEU A O 1
ATOM 846 N N . GLY A 1 103 ? 10.166 2.350 -2.365 1.00 82.81 103 GLY A N 1
ATOM 847 C CA . GLY A 1 103 ? 9.607 1.041 -2.021 1.00 82.81 103 GLY A CA 1
ATOM 848 C C . GLY A 1 103 ? 10.407 0.337 -0.927 1.00 82.81 103 GLY A C 1
ATOM 849 O O . GLY A 1 103 ? 9.847 -0.011 0.112 1.00 82.81 103 GLY A O 1
ATOM 850 N N . HIS A 1 104 ? 11.722 0.213 -1.111 1.00 85.50 104 HIS A N 1
ATOM 851 C CA . HIS A 1 104 ? 12.611 -0.404 -0.125 1.00 85.50 104 HIS A CA 1
ATOM 852 C C . HIS A 1 104 ? 12.677 0.360 1.200 1.00 85.50 104 HIS A C 1
ATOM 854 O O . HIS A 1 104 ? 12.689 -0.261 2.262 1.00 85.50 104 HIS A O 1
ATOM 860 N N . PHE A 1 105 ? 12.671 1.695 1.164 1.00 87.38 105 PHE A N 1
ATOM 861 C CA . PHE A 1 105 ? 12.589 2.502 2.380 1.00 87.38 105 PHE A CA 1
ATOM 862 C C . PHE A 1 105 ? 11.307 2.194 3.157 1.00 87.38 105 PHE A C 1
ATOM 864 O O . PHE A 1 105 ? 11.368 1.920 4.352 1.00 87.38 105 PHE A O 1
ATOM 871 N N . MET A 1 106 ? 10.158 2.175 2.474 1.00 88.56 106 MET A N 1
ATOM 872 C CA . MET A 1 106 ? 8.882 1.855 3.112 1.00 88.56 106 MET A CA 1
ATOM 873 C C . MET A 1 106 ? 8.853 0.425 3.657 1.00 88.56 106 MET A C 1
ATOM 875 O O . MET A 1 106 ? 8.297 0.213 4.725 1.00 88.56 106 MET A O 1
ATOM 879 N N . GLN A 1 107 ? 9.481 -0.533 2.971 1.00 86.62 107 GLN A N 1
ATOM 880 C CA . GLN A 1 107 ? 9.583 -1.921 3.431 1.00 86.62 107 GLN A CA 1
ATOM 881 C C . GLN A 1 107 ? 10.443 -2.072 4.700 1.00 86.62 107 GLN A C 1
ATOM 883 O O . GLN A 1 107 ? 10.204 -2.979 5.488 1.00 86.62 107 GLN A O 1
ATOM 888 N N . GLY A 1 108 ? 11.454 -1.219 4.894 1.00 86.06 108 GLY A N 1
ATOM 889 C CA . GLY A 1 108 ? 12.258 -1.200 6.122 1.00 86.06 108 GLY A CA 1
ATOM 890 C C . GLY A 1 108 ? 11.673 -0.337 7.245 1.00 86.06 108 GLY A C 1
ATOM 891 O O . GLY A 1 108 ? 12.047 -0.512 8.402 1.00 86.06 108 GLY A O 1
ATOM 892 N N . PHE A 1 109 ? 10.804 0.619 6.907 1.00 90.19 109 PHE A N 1
ATOM 893 C CA . PHE A 1 109 ? 10.222 1.573 7.852 1.00 90.19 109 PHE A CA 1
ATOM 894 C C . PHE A 1 109 ? 8.918 1.082 8.494 1.00 90.19 109 PHE A C 1
ATOM 896 O O . PHE A 1 109 ? 8.688 1.362 9.672 1.00 90.19 109 PHE A O 1
ATOM 903 N N . VAL A 1 110 ? 8.061 0.417 7.712 1.00 86.38 110 VAL A N 1
ATOM 904 C CA . VAL A 1 110 ? 6.761 -0.128 8.149 1.00 86.38 110 VAL A CA 1
ATOM 905 C C . VAL A 1 110 ? 6.945 -1.496 8.785 1.00 86.38 110 VAL A C 1
ATOM 907 O O . VAL A 1 110 ? 6.358 -1.694 9.874 1.00 86.38 110 VAL A O 1
#

Sequence (110 aa):
MSNRISPLHLGLLLLTALVFAWSAWQPYDRITWWLEVAPGLLGAALLIVTYSSFRFTTLVYTLIALHIMLLCVGGHYTYARVPFFTWIEPYFGFERNHFDRLGHFMQGFV

pLDDT: mean 83.84, std 12.75, range [47.22, 96.38]

Radius of gyration: 15.69 Å; chains: 1; bounding box: 38×31×42 Å